Protein AF-A0A1Q7HSH1-F1 (afdb_monomer_lite)

Foldseek 3Di:
DPPVVVVVVVVVVVCVVPDDDPDDDPPPPDVVVVVVVVVVPPDPPCDPVNVVVVVVVVVVVVVVVVVVVVVVVVVCLLVVCVVVLVVLVVVLVVLVVVLVPDDPVCCPPPVVVVSVVVSVVSVVVSVVND

Structure (mmCIF, N/CA/C/O backbone):
data_AF-A0A1Q7HSH1-F1
#
_entry.id   AF-A0A1Q7HSH1-F1
#
loop_
_atom_site.group_PDB
_atom_site.id
_atom_site.type_symbol
_atom_site.label_atom_id
_atom_site.label_alt_id
_atom_site.label_comp_id
_atom_site.label_asym_id
_atom_site.label_entity_id
_atom_site.label_seq_id
_atom_site.pdbx_PDB_ins_code
_atom_site.Cartn_x
_atom_site.Cartn_y
_atom_site.Cartn_z
_atom_site.occupancy
_atom_site.B_iso_or_equiv
_atom_site.auth_seq_id
_atom_site.auth_comp_id
_atom_site.auth_asym_id
_atom_site.auth_atom_id
_atom_site.pdbx_PDB_model_num
ATOM 1 N N . MET A 1 1 ? -47.663 47.411 -13.533 1.00 56.78 1 MET A N 1
ATOM 2 C CA . MET A 1 1 ? -46.536 46.496 -13.228 1.00 56.78 1 MET A CA 1
ATOM 3 C C . MET A 1 1 ? -46.923 45.619 -12.029 1.00 56.78 1 MET A C 1
ATOM 5 O O . MET A 1 1 ? -46.088 45.333 -11.188 1.00 56.78 1 MET A O 1
ATOM 9 N N . ASP A 1 2 ? -48.180 45.154 -11.956 1.00 60.03 2 ASP A N 1
ATOM 10 C CA . ASP A 1 2 ? -48.783 44.769 -10.663 1.00 60.03 2 ASP A CA 1
ATOM 11 C C . ASP A 1 2 ? -49.291 43.315 -10.629 1.00 60.03 2 ASP A C 1
ATOM 13 O O . ASP A 1 2 ? -49.381 42.708 -9.566 1.00 60.03 2 ASP A O 1
ATOM 17 N N . ASP A 1 3 ? -49.497 42.680 -11.789 1.00 63.25 3 ASP A N 1
ATOM 18 C CA . ASP A 1 3 ? -49.988 41.293 -11.851 1.00 63.25 3 ASP A CA 1
ATOM 19 C C . ASP A 1 3 ? -48.935 40.245 -11.461 1.00 63.25 3 ASP A C 1
ATOM 21 O O . ASP A 1 3 ? -49.271 39.171 -10.957 1.00 63.25 3 ASP A O 1
ATOM 25 N N . LYS A 1 4 ? -47.644 40.541 -11.672 1.00 63.66 4 LYS A N 1
ATOM 26 C CA . LYS A 1 4 ? -46.551 39.648 -11.246 1.00 63.66 4 LYS A CA 1
ATOM 27 C C . LYS A 1 4 ? -46.354 39.662 -9.731 1.00 63.66 4 LYS A C 1
ATOM 29 O O . LYS A 1 4 ? -46.020 38.621 -9.177 1.00 63.66 4 LYS A O 1
ATOM 34 N N . ALA A 1 5 ? -46.578 40.806 -9.081 1.00 70.25 5 ALA A N 1
ATOM 35 C CA . ALA A 1 5 ? -46.478 40.932 -7.629 1.00 70.25 5 ALA A CA 1
ATOM 36 C C . ALA A 1 5 ? -47.604 40.149 -6.940 1.00 70.25 5 ALA A C 1
ATOM 38 O O . ALA A 1 5 ? -47.335 39.334 -6.063 1.00 70.25 5 ALA A O 1
ATOM 39 N N . ARG A 1 6 ? -48.838 40.272 -7.447 1.00 69.06 6 ARG A N 1
ATOM 40 C CA . ARG A 1 6 ? -49.996 39.558 -6.894 1.00 69.06 6 ARG A CA 1
ATOM 41 C C . ARG A 1 6 ? -49.894 38.035 -7.048 1.00 69.06 6 ARG A C 1
ATOM 43 O O . ARG A 1 6 ? -50.213 37.299 -6.123 1.00 69.06 6 ARG A O 1
ATOM 50 N N . ARG A 1 7 ? -49.371 37.550 -8.184 1.00 71.88 7 ARG A N 1
ATOM 51 C CA . ARG A 1 7 ? -49.086 36.112 -8.380 1.00 71.88 7 ARG A CA 1
ATOM 52 C C . ARG A 1 7 ? -47.955 35.595 -7.494 1.00 71.88 7 ARG A C 1
ATOM 54 O O . ARG A 1 7 ? -47.969 34.427 -7.121 1.00 71.88 7 ARG A O 1
ATOM 61 N N . ALA A 1 8 ? -46.964 36.430 -7.185 1.00 72.69 8 ALA A N 1
ATOM 62 C CA . ALA A 1 8 ? -45.886 36.051 -6.279 1.00 72.69 8 ALA A CA 1
ATOM 63 C C . ALA A 1 8 ? -46.392 35.919 -4.834 1.00 72.69 8 ALA A C 1
ATOM 65 O O . ALA A 1 8 ? -45.993 34.985 -4.144 1.00 72.69 8 ALA A O 1
ATOM 66 N N . GLU A 1 9 ? -47.306 36.793 -4.406 1.00 72.44 9 GLU A N 1
ATOM 67 C CA . GLU A 1 9 ? -47.964 36.700 -3.096 1.00 72.44 9 GLU A CA 1
ATOM 68 C C . GLU A 1 9 ? -48.863 35.462 -2.988 1.00 72.44 9 GLU A C 1
ATOM 70 O O . GLU A 1 9 ? -48.740 34.712 -2.020 1.00 72.44 9 GLU A O 1
ATOM 75 N N . GLU A 1 10 ? -49.670 35.163 -4.012 1.00 75.50 10 GLU A N 1
ATOM 76 C CA . GLU A 1 10 ? -50.503 33.947 -4.043 1.00 75.50 10 GLU A CA 1
ATOM 77 C C . GLU A 1 10 ? -49.670 32.662 -3.918 1.00 75.50 10 GLU A C 1
ATOM 79 O O . GLU A 1 10 ? -49.994 31.776 -3.126 1.00 75.50 10 GLU A O 1
ATOM 84 N N . LEU A 1 11 ? -48.551 32.571 -4.645 1.00 72.25 11 LEU A N 1
ATOM 85 C CA . LEU A 1 11 ? -47.664 31.403 -4.597 1.00 72.25 11 LEU A CA 1
ATOM 86 C C . LEU A 1 11 ? -46.944 31.260 -3.247 1.00 72.25 11 LEU A C 1
ATOM 88 O O . LEU A 1 11 ? -46.629 30.143 -2.823 1.00 72.25 11 LEU A O 1
ATOM 92 N N . LEU A 1 12 ? -46.670 32.373 -2.561 1.00 67.56 12 LEU A N 1
ATOM 93 C CA . LEU A 1 12 ? -46.087 32.363 -1.219 1.00 67.56 12 LEU A CA 1
ATOM 94 C C . LEU A 1 12 ? -47.106 31.918 -0.165 1.00 67.56 12 LEU A C 1
ATOM 96 O O . LEU A 1 12 ? -46.739 31.170 0.745 1.00 67.56 12 LEU A O 1
ATOM 100 N N . GLU A 1 13 ? -48.375 32.299 -0.312 1.00 71.31 13 GLU A N 1
ATOM 101 C CA . GLU A 1 13 ? -49.461 31.824 0.551 1.00 71.31 13 GLU A CA 1
ATOM 102 C C . GLU A 1 13 ? -49.789 30.341 0.348 1.00 71.31 13 GLU A C 1
ATOM 104 O O . GLU A 1 13 ? -50.060 29.621 1.311 1.00 71.31 13 GLU A O 1
ATOM 109 N N . GLU A 1 14 ? -49.738 29.844 -0.886 1.00 69.19 14 GLU A N 1
ATOM 110 C CA . GLU A 1 14 ? -49.945 28.418 -1.158 1.00 69.19 14 GLU A CA 1
ATOM 111 C C . GLU A 1 14 ? -48.812 27.568 -0.565 1.00 69.19 14 GLU A C 1
ATOM 113 O O . GLU A 1 14 ? -49.040 26.506 0.027 1.00 69.19 14 GLU A O 1
ATOM 118 N N . ARG A 1 15 ? -47.574 28.073 -0.643 1.00 60.16 15 ARG A N 1
ATOM 119 C CA . ARG A 1 15 ? -46.396 27.421 -0.060 1.00 60.16 15 ARG A CA 1
ATOM 120 C C . ARG A 1 15 ? -46.381 27.494 1.468 1.00 60.16 15 ARG A C 1
ATOM 122 O O . ARG A 1 15 ? -45.851 26.576 2.095 1.00 60.16 15 ARG A O 1
ATOM 129 N N . SER A 1 16 ? -46.957 28.539 2.069 1.00 61.91 16 SER A N 1
ATOM 130 C CA . SER A 1 16 ? -47.101 28.647 3.526 1.00 61.91 16 SER A CA 1
ATOM 131 C C . SER A 1 16 ? -48.195 27.718 4.056 1.00 61.91 16 SER A C 1
ATOM 133 O O . SER A 1 16 ? -47.962 27.039 5.056 1.00 61.91 16 SER A O 1
ATOM 135 N N . ARG A 1 17 ? -49.325 27.584 3.342 1.00 67.69 17 ARG A N 1
ATOM 136 C CA . ARG A 1 17 ? -50.396 26.627 3.678 1.00 67.69 17 ARG A CA 1
ATOM 137 C C . ARG A 1 17 ? -49.957 25.169 3.563 1.00 67.69 17 ARG A C 1
ATOM 139 O O . ARG A 1 17 ? -50.404 24.347 4.355 1.00 67.69 17 ARG A O 1
ATOM 146 N N . ASN A 1 18 ? -49.080 24.839 2.612 1.00 52.59 18 ASN A N 1
ATOM 147 C CA . ASN A 1 18 ? -48.661 23.452 2.372 1.00 52.59 18 ASN A CA 1
ATOM 148 C C . ASN A 1 18 ? -47.334 23.059 3.057 1.00 52.59 18 ASN A C 1
ATOM 150 O O . ASN A 1 18 ? -46.801 21.969 2.829 1.00 52.59 18 ASN A O 1
ATOM 154 N N . ARG A 1 19 ? -46.771 23.928 3.908 1.00 56.59 19 ARG A N 1
ATOM 155 C CA . ARG A 1 19 ? -45.561 23.620 4.678 1.00 56.59 19 ARG A CA 1
ATOM 156 C C . ARG A 1 19 ? -45.926 22.734 5.871 1.00 56.59 19 ARG A C 1
ATOM 158 O O . ARG A 1 19 ? -46.237 23.231 6.947 1.00 56.59 19 ARG A O 1
ATOM 165 N N . LYS A 1 20 ? -45.825 21.411 5.706 1.00 51.31 20 LYS A N 1
ATOM 166 C CA . LYS A 1 20 ? -45.740 20.497 6.857 1.00 51.31 20 LYS A CA 1
ATOM 167 C C . LYS A 1 20 ? -44.554 20.929 7.737 1.00 51.31 20 LYS A C 1
ATOM 169 O O . LYS A 1 20 ? -43.456 21.112 7.198 1.00 51.31 20 LYS A O 1
ATOM 174 N N . PRO A 1 21 ? -44.734 21.120 9.053 1.00 47.94 21 PRO A N 1
ATOM 175 C CA . PRO A 1 21 ? -43.633 21.483 9.928 1.00 47.94 21 PRO A CA 1
ATOM 176 C C . PRO A 1 21 ? -42.683 20.290 10.048 1.00 47.94 21 PRO A C 1
ATOM 178 O O . PRO A 1 21 ? -43.021 19.249 10.605 1.00 47.94 21 PRO A O 1
ATOM 181 N N . ASN A 1 22 ? -41.480 20.440 9.502 1.00 44.56 22 ASN A N 1
ATOM 182 C CA . ASN A 1 22 ? -40.379 19.547 9.819 1.00 44.56 22 ASN A CA 1
ATOM 183 C C . ASN A 1 22 ? -39.908 19.875 11.244 1.00 44.56 22 ASN A C 1
ATOM 185 O O . ASN A 1 22 ? -39.343 20.942 11.472 1.00 44.56 22 ASN A O 1
ATOM 189 N N . GLY A 1 23 ? -40.157 18.951 12.173 1.00 45.44 23 GLY A N 1
ATOM 190 C CA . GLY A 1 23 ? -39.293 18.667 13.322 1.00 45.44 23 GLY A CA 1
ATOM 191 C C . GLY A 1 23 ? -38.963 19.812 14.279 1.00 45.44 23 GLY A C 1
ATOM 192 O O . GLY A 1 23 ? -37.791 20.008 14.589 1.00 45.44 23 GLY A O 1
ATOM 193 N N . HIS A 1 24 ? -39.964 20.515 14.807 1.00 38.84 24 HIS A N 1
ATOM 194 C CA . HIS A 1 24 ? -39.802 21.206 16.085 1.00 38.84 24 HIS A CA 1
ATOM 195 C C . HIS A 1 24 ? -40.911 20.744 17.022 1.00 38.84 24 HIS A C 1
ATOM 197 O O . HIS A 1 24 ? -42.080 21.056 16.812 1.00 38.84 24 HIS A O 1
ATOM 203 N N . THR A 1 25 ? -40.544 19.928 18.004 1.00 35.97 25 THR A N 1
ATOM 204 C CA . THR A 1 25 ? -41.420 19.497 19.089 1.00 35.97 25 THR A CA 1
ATOM 205 C C . THR A 1 25 ? -41.694 20.712 19.970 1.00 35.97 25 THR A C 1
ATOM 207 O O . THR A 1 25 ? -40.953 20.990 20.910 1.00 35.97 25 THR A O 1
ATOM 210 N N . THR A 1 26 ? -42.733 21.479 19.650 1.00 38.41 26 THR A N 1
ATOM 211 C CA . THR A 1 26 ? -43.402 22.283 20.669 1.00 38.41 26 THR A CA 1
ATOM 212 C C . THR A 1 26 ? -44.154 21.298 21.548 1.00 38.41 26 THR A C 1
ATOM 214 O O . THR A 1 26 ? -45.015 20.555 21.079 1.00 38.41 26 THR A O 1
ATOM 217 N N . VAL A 1 27 ? -43.738 21.212 22.808 1.00 40.97 27 VAL A N 1
ATOM 218 C CA . VAL A 1 27 ? -44.464 20.476 23.840 1.00 40.97 27 VAL A CA 1
ATOM 219 C C . VAL A 1 27 ? -45.709 21.305 24.142 1.00 40.97 27 VAL A C 1
ATOM 221 O O . VAL A 1 27 ? -45.683 22.173 25.007 1.00 40.97 27 VAL A O 1
ATOM 224 N N . ASP A 1 28 ? -46.765 21.107 23.355 1.00 41.62 28 ASP A N 1
ATOM 225 C CA . ASP A 1 28 ? -48.103 21.528 23.751 1.00 41.62 28 ASP A CA 1
ATOM 226 C C . ASP A 1 28 ? -48.537 20.597 24.890 1.00 41.62 28 ASP A C 1
ATOM 228 O O . ASP A 1 28 ? -48.646 19.380 24.715 1.00 41.62 28 ASP A O 1
ATOM 232 N N . GLU A 1 29 ? -48.717 21.165 26.083 1.00 45.78 29 GLU A N 1
ATOM 233 C CA . GLU A 1 29 ? -49.259 20.474 27.252 1.00 45.78 29 GLU A CA 1
ATOM 234 C C . GLU A 1 29 ? -50.744 20.166 27.013 1.00 45.78 29 GLU A C 1
ATOM 236 O O . GLU A 1 29 ? -51.641 20.901 27.421 1.00 45.78 29 GLU A O 1
ATOM 241 N N . ASP A 1 30 ? -51.004 19.064 26.312 1.00 44.94 30 ASP A N 1
ATOM 242 C CA . ASP A 1 30 ? -52.322 18.446 26.236 1.00 44.94 30 ASP A CA 1
ATOM 243 C C . ASP A 1 30 ? -52.609 17.737 27.581 1.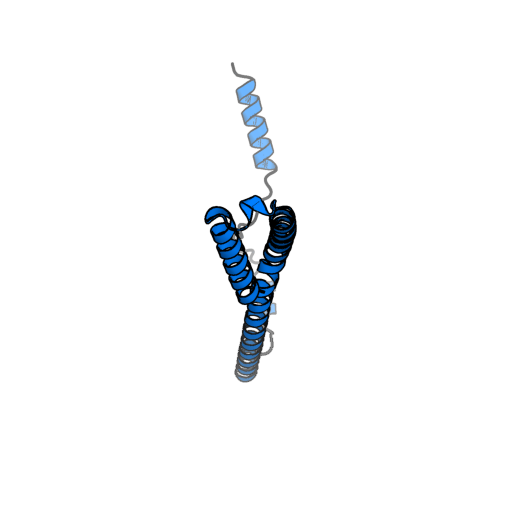00 44.94 30 ASP A C 1
ATOM 245 O O . ASP A 1 30 ? -51.901 16.783 27.933 1.00 44.94 30 ASP A O 1
ATOM 249 N N . PRO A 1 31 ? -53.626 18.146 28.366 1.00 49.41 31 PRO A N 1
ATOM 250 C CA . PRO A 1 31 ? -53.936 17.517 29.652 1.00 49.41 31 PRO A CA 1
ATOM 251 C C . PRO A 1 31 ? -54.345 16.038 29.512 1.00 49.41 31 PRO A C 1
ATOM 253 O O . PRO A 1 31 ? -54.260 15.288 30.482 1.00 49.41 31 PRO A O 1
ATOM 256 N N . ALA A 1 32 ? -54.699 15.578 28.304 1.00 45.84 32 ALA A N 1
ATOM 257 C CA . ALA A 1 32 ? -54.944 14.164 28.002 1.00 45.84 32 ALA A CA 1
ATOM 258 C C . ALA A 1 32 ? -53.658 13.347 27.724 1.00 45.84 32 ALA A C 1
ATOM 260 O O . ALA A 1 32 ? -53.706 12.116 27.607 1.00 45.84 32 ALA A O 1
ATOM 261 N N . ALA A 1 33 ? -52.497 13.994 27.578 1.00 46.44 33 ALA A N 1
ATOM 262 C CA . ALA A 1 33 ? -51.199 13.320 27.525 1.00 46.44 33 ALA A CA 1
ATOM 263 C C . ALA A 1 33 ? -50.677 13.000 28.934 1.00 46.44 33 ALA A C 1
ATOM 265 O O . ALA A 1 33 ? -50.083 11.940 29.123 1.00 46.44 33 ALA A O 1
ATOM 266 N N . ALA A 1 34 ? -50.987 13.849 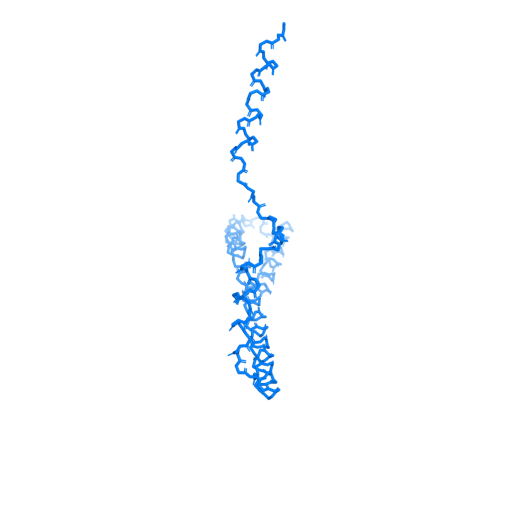29.923 1.00 45.53 34 ALA A N 1
ATOM 267 C CA . ALA A 1 34 ? -50.559 13.694 31.313 1.00 45.53 34 ALA A CA 1
ATOM 268 C C . ALA A 1 34 ? -51.055 12.380 31.955 1.00 45.53 34 ALA A C 1
ATOM 270 O O . ALA A 1 34 ? -50.287 11.700 32.639 1.00 45.53 34 ALA A O 1
ATOM 271 N N . GLU A 1 35 ? -52.294 11.966 31.666 1.00 40.44 35 GLU A N 1
ATOM 272 C CA . GLU A 1 35 ? -52.868 10.712 32.183 1.00 40.44 35 GLU A CA 1
ATOM 273 C C . GLU A 1 35 ? -52.279 9.456 31.515 1.00 40.44 35 GLU A C 1
ATOM 275 O O . GLU A 1 35 ? -52.159 8.417 32.159 1.00 40.44 35 GLU A O 1
ATOM 280 N N . ARG A 1 36 ? -51.820 9.545 30.256 1.00 43.78 36 ARG A N 1
ATOM 281 C CA . ARG A 1 36 ? -51.123 8.437 29.566 1.00 43.78 36 ARG A CA 1
ATOM 282 C C . ARG A 1 36 ? -49.655 8.300 29.963 1.00 43.78 36 ARG A C 1
ATOM 284 O O . ARG A 1 36 ? -49.094 7.216 29.843 1.00 43.78 36 ARG A O 1
ATOM 291 N N . SER A 1 37 ? -49.033 9.366 30.460 1.00 45.44 37 SER A N 1
ATOM 292 C CA . SER A 1 37 ? -47.686 9.320 31.046 1.00 45.44 37 SER A CA 1
ATOM 293 C C . SER A 1 37 ? -47.656 8.806 32.490 1.00 45.44 37 SER A C 1
ATOM 295 O O . SER A 1 37 ? -46.590 8.413 32.957 1.00 45.44 37 SER A O 1
ATOM 297 N N . ALA A 1 38 ? -48.797 8.754 33.187 1.00 43.97 38 ALA A N 1
ATOM 298 C CA . ALA A 1 38 ? -48.879 8.203 34.542 1.00 43.97 38 ALA A CA 1
ATOM 299 C C . ALA A 1 38 ? -48.794 6.662 34.576 1.00 43.97 38 ALA A C 1
ATOM 301 O O . ALA A 1 38 ? -48.354 6.097 35.575 1.00 43.97 38 ALA A O 1
ATOM 302 N N . ASP A 1 39 ? -49.145 5.984 33.478 1.00 44.44 39 ASP A N 1
ATOM 303 C CA . ASP A 1 39 ? -49.075 4.517 33.348 1.00 44.44 39 ASP A CA 1
ATOM 304 C C . ASP A 1 39 ? -47.692 4.014 32.876 1.00 44.44 39 ASP A C 1
ATOM 306 O O . ASP A 1 39 ? -47.355 2.839 32.994 1.00 44.44 39 ASP A O 1
ATOM 310 N N . ALA A 1 40 ? -46.813 4.913 32.418 1.00 44.78 40 ALA A N 1
ATOM 311 C CA . ALA A 1 40 ? -45.446 4.569 32.011 1.00 44.78 40 ALA A CA 1
ATOM 312 C C . ALA A 1 40 ? -44.474 4.366 33.199 1.00 44.78 40 ALA A C 1
ATOM 314 O O . ALA A 1 40 ? -43.298 4.064 32.995 1.00 44.78 40 ALA A O 1
ATOM 315 N N . GLY A 1 41 ? -44.945 4.527 34.442 1.00 47.88 41 GLY A N 1
ATOM 316 C CA . GLY A 1 41 ? -44.136 4.456 35.665 1.00 47.88 41 GLY A CA 1
ATOM 317 C C . GLY A 1 41 ? -43.877 3.051 36.225 1.00 47.88 41 GLY A C 1
ATOM 318 O O . GLY A 1 41 ? -43.201 2.931 37.242 1.00 47.88 41 GLY A O 1
ATOM 319 N N . SER A 1 42 ? -44.384 1.987 35.594 1.00 49.56 42 SER A N 1
ATOM 320 C CA . SER A 1 42 ? -44.247 0.603 36.080 1.00 49.56 42 SER A CA 1
ATOM 321 C C . SER A 1 42 ? -43.209 -0.218 35.295 1.00 49.56 42 SER A C 1
ATOM 323 O O . SER A 1 42 ? -43.415 -1.402 35.017 1.00 49.56 42 SER A O 1
ATOM 325 N N . ALA A 1 43 ? -42.068 0.372 34.937 1.00 59.22 43 ALA A N 1
ATOM 326 C CA . ALA A 1 43 ? -40.889 -0.454 34.689 1.00 59.22 43 ALA A CA 1
ATOM 327 C C . ALA A 1 43 ? -40.367 -0.929 36.061 1.00 59.22 43 ALA A C 1
ATOM 329 O O . ALA A 1 43 ? -40.170 -0.083 36.939 1.00 59.22 43 ALA A O 1
ATOM 330 N N . PRO A 1 44 ? -40.178 -2.243 36.297 1.00 63.62 44 PRO A N 1
ATOM 331 C CA . PRO A 1 44 ? -39.601 -2.721 37.552 1.00 63.62 44 PRO A CA 1
ATOM 332 C C . PRO A 1 44 ? -38.267 -1.999 37.798 1.00 63.62 44 PRO A C 1
ATOM 334 O O . PRO A 1 44 ? -37.565 -1.702 36.827 1.00 63.62 44 PRO A O 1
ATOM 337 N N . PRO A 1 45 ? -37.913 -1.677 39.056 1.00 64.00 45 PRO A N 1
ATOM 338 C CA . PRO A 1 45 ? -36.674 -0.975 39.343 1.00 64.00 45 PRO A CA 1
ATOM 339 C C . PRO A 1 45 ? -35.513 -1.852 38.880 1.00 64.00 45 PRO A C 1
ATOM 341 O O . PRO A 1 45 ? -35.187 -2.840 39.534 1.00 64.00 45 PRO A O 1
ATOM 344 N N . VAL A 1 46 ? -34.920 -1.501 37.736 1.00 64.81 46 VAL A N 1
ATOM 345 C CA . VAL A 1 46 ? -33.668 -2.099 37.278 1.00 64.81 46 VAL A CA 1
ATOM 346 C C . VAL A 1 46 ? -32.674 -1.868 38.402 1.00 64.81 46 VAL A C 1
ATOM 348 O O . VAL A 1 46 ? -32.392 -0.725 38.782 1.00 64.81 46 VAL A O 1
ATOM 351 N N . THR A 1 47 ? -32.230 -2.957 39.009 1.00 80.94 47 THR A N 1
ATOM 352 C CA . THR A 1 47 ? -31.424 -2.896 40.223 1.00 80.94 47 THR A CA 1
ATOM 353 C C . THR A 1 47 ? -30.080 -2.240 39.911 1.00 80.94 47 THR A C 1
ATOM 355 O O . THR A 1 47 ? -29.597 -2.249 38.775 1.00 80.94 47 THR A O 1
ATOM 358 N N . ALA A 1 48 ? -29.450 -1.626 40.915 1.00 80.75 48 ALA A N 1
ATOM 359 C CA . ALA A 1 48 ? -28.124 -1.031 40.742 1.00 80.75 48 ALA A CA 1
ATOM 360 C C . ALA A 1 48 ? -27.111 -2.049 40.173 1.00 80.75 48 ALA A C 1
ATOM 362 O O . ALA A 1 48 ? -26.265 -1.685 39.356 1.00 80.75 48 ALA A O 1
ATOM 363 N N . ASP A 1 49 ? -27.267 -3.325 40.534 1.00 82.88 49 ASP A N 1
ATOM 364 C CA . ASP A 1 49 ? -26.442 -4.436 40.062 1.00 82.88 49 ASP A CA 1
ATOM 365 C C . ASP A 1 49 ? -26.655 -4.745 38.571 1.00 82.88 49 ASP A C 1
ATOM 367 O O . ASP A 1 49 ? -25.686 -4.967 37.844 1.00 82.88 49 ASP A O 1
ATOM 371 N N . GLU A 1 50 ? -27.894 -4.693 38.072 1.00 86.06 50 GLU A N 1
ATOM 372 C CA . GLU A 1 50 ? -28.198 -4.860 36.641 1.00 86.06 50 GLU A CA 1
ATOM 373 C C . GLU A 1 50 ? -27.620 -3.716 35.799 1.00 86.06 50 GLU A C 1
ATOM 375 O O . GLU A 1 50 ? -27.055 -3.956 34.729 1.00 86.06 50 GLU A O 1
ATOM 380 N N . ASN A 1 51 ? -27.689 -2.480 36.301 1.00 87.00 51 ASN A N 1
ATOM 381 C CA . ASN A 1 51 ? -27.059 -1.329 35.651 1.00 87.00 51 ASN A CA 1
ATOM 382 C C . ASN A 1 51 ? -25.530 -1.463 35.623 1.00 87.00 51 ASN A C 1
ATOM 384 O O . ASN A 1 51 ? -24.901 -1.205 34.596 1.00 87.00 51 ASN A O 1
ATOM 388 N N . LEU A 1 52 ? -24.921 -1.909 36.724 1.00 90.25 52 LEU A N 1
ATOM 389 C CA . LEU A 1 52 ? -23.480 -2.147 36.797 1.00 90.25 52 LEU A CA 1
ATOM 390 C C . LEU A 1 52 ? -23.042 -3.256 35.827 1.00 90.25 52 LEU A C 1
ATOM 392 O O . LEU A 1 52 ? -22.061 -3.085 35.101 1.00 90.25 52 LEU A O 1
ATOM 396 N N . ALA A 1 53 ? -23.794 -4.356 35.756 1.00 92.12 53 ALA A N 1
ATOM 397 C CA . ALA A 1 53 ? -23.546 -5.442 34.811 1.00 92.12 53 ALA A CA 1
ATOM 398 C C . ALA A 1 53 ? -23.684 -4.978 33.349 1.00 92.12 53 ALA A C 1
ATOM 400 O O . ALA A 1 53 ? -22.853 -5.328 32.504 1.00 92.12 53 ALA A O 1
ATOM 401 N N . ALA A 1 54 ? -24.685 -4.147 33.045 1.00 91.88 54 ALA A N 1
ATOM 402 C CA . ALA A 1 54 ? -24.860 -3.558 31.720 1.00 91.88 54 ALA A CA 1
ATOM 403 C C . ALA A 1 54 ? -23.679 -2.651 31.337 1.00 91.88 54 ALA A C 1
ATOM 405 O O . ALA A 1 54 ? -23.144 -2.778 30.235 1.00 91.88 54 ALA A O 1
ATOM 406 N N . LEU A 1 55 ? -23.213 -1.799 32.257 1.00 93.38 55 LEU A N 1
ATOM 407 C CA . LEU A 1 55 ? -22.046 -0.938 32.041 1.00 93.38 55 LEU A CA 1
ATOM 408 C C . LEU A 1 55 ? -20.762 -1.746 31.821 1.00 93.38 55 LEU A C 1
ATOM 410 O O . LEU A 1 55 ? -19.977 -1.423 30.930 1.00 93.38 55 LEU A O 1
ATOM 414 N N . GLN A 1 56 ? -20.556 -2.818 32.589 1.00 93.88 56 GLN A N 1
ATOM 415 C CA . GLN A 1 56 ? -19.412 -3.715 32.406 1.00 93.88 56 GLN A CA 1
ATOM 416 C C . GLN A 1 56 ? -19.446 -4.408 31.042 1.00 93.88 56 GLN A C 1
ATOM 418 O O . GLN A 1 56 ? -18.419 -4.475 30.361 1.00 93.88 56 GLN A O 1
ATOM 423 N N . ARG A 1 57 ? -20.623 -4.875 30.608 1.00 95.25 57 ARG A N 1
ATOM 424 C CA . ARG A 1 57 ? -20.798 -5.467 29.278 1.00 95.25 57 ARG A CA 1
ATOM 425 C C . ARG A 1 57 ? -20.524 -4.447 28.174 1.00 95.25 57 ARG A C 1
ATOM 427 O O . ARG A 1 57 ? -19.730 -4.735 27.288 1.00 95.25 57 ARG A O 1
ATOM 434 N N . MET A 1 58 ? -21.087 -3.242 28.270 1.00 95.12 58 MET A N 1
ATOM 435 C CA . MET A 1 58 ? -20.827 -2.160 27.313 1.00 95.12 58 MET A CA 1
ATOM 436 C C . MET A 1 58 ? -19.341 -1.792 27.247 1.00 95.12 58 MET A C 1
ATOM 438 O O . MET A 1 58 ? -18.807 -1.584 26.158 1.00 95.12 58 MET A O 1
ATOM 442 N N . ALA A 1 59 ? -18.653 -1.743 28.391 1.00 94.81 59 ALA A N 1
ATOM 443 C CA . ALA A 1 59 ? -17.216 -1.488 28.435 1.00 94.81 59 ALA A CA 1
ATOM 444 C C . ALA A 1 59 ? -16.418 -2.598 27.728 1.00 94.81 59 ALA A C 1
ATOM 446 O O . ALA A 1 59 ? -15.490 -2.305 26.969 1.00 94.81 59 ALA A O 1
ATOM 447 N N . ALA A 1 60 ? -16.798 -3.863 27.932 1.00 95.75 60 ALA A N 1
ATOM 448 C CA . ALA A 1 60 ? -16.180 -5.001 27.257 1.00 95.75 60 ALA A CA 1
ATOM 449 C C . ALA A 1 60 ? -16.442 -4.984 25.740 1.00 95.75 60 ALA A C 1
ATOM 451 O O . ALA A 1 60 ? -15.512 -5.153 24.948 1.00 95.75 60 ALA A O 1
ATOM 452 N N . ASP A 1 61 ? -17.679 -4.710 25.324 1.00 96.12 61 ASP A N 1
ATOM 453 C CA . ASP A 1 61 ? -18.066 -4.599 23.916 1.00 96.12 61 ASP A CA 1
ATOM 454 C C . ASP A 1 61 ? -17.320 -3.453 23.223 1.00 96.12 61 ASP A C 1
ATOM 456 O O . ASP A 1 61 ? -16.813 -3.620 22.112 1.00 96.12 61 ASP A O 1
ATOM 460 N N . PHE A 1 62 ? -17.158 -2.315 23.902 1.00 96.12 62 PHE A N 1
ATOM 461 C CA . PHE A 1 62 ? -16.376 -1.191 23.395 1.00 96.12 62 PHE A CA 1
ATOM 462 C C . PHE A 1 62 ? -14.888 -1.536 23.246 1.00 96.12 62 PHE A C 1
ATOM 464 O O . PHE A 1 62 ? -14.272 -1.204 22.230 1.00 96.12 62 PHE A O 1
ATOM 471 N N . ALA A 1 63 ? -14.304 -2.242 24.218 1.00 95.88 63 ALA A N 1
ATOM 472 C CA . ALA A 1 63 ? -12.919 -2.702 24.129 1.00 95.88 63 ALA A CA 1
ATOM 473 C C . ALA A 1 63 ? -12.711 -3.660 22.941 1.00 95.88 63 ALA A C 1
ATOM 475 O O . ALA A 1 63 ? -11.732 -3.517 22.200 1.00 95.88 63 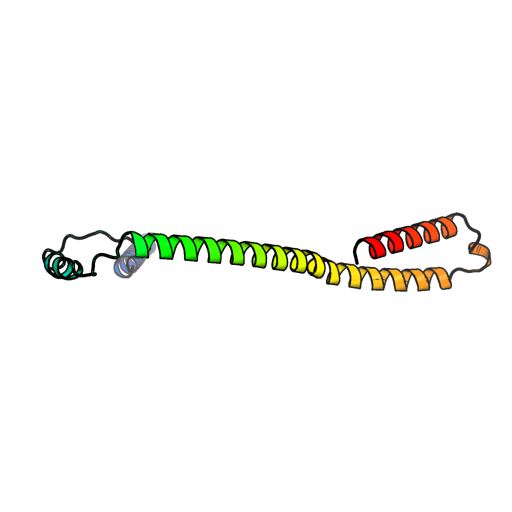ALA A O 1
ATOM 476 N N . ASN A 1 64 ? -13.653 -4.584 22.722 1.00 96.62 64 ASN A N 1
ATOM 477 C CA . ASN A 1 64 ? -13.652 -5.497 21.578 1.00 96.62 64 ASN A CA 1
ATOM 478 C C . ASN A 1 64 ? -13.808 -4.749 20.249 1.00 96.62 64 ASN A C 1
ATOM 480 O O . ASN A 1 64 ? -13.050 -5.003 19.311 1.00 96.62 64 ASN A O 1
ATOM 484 N N . TYR A 1 65 ? -14.740 -3.797 20.176 1.00 96.06 65 TYR A N 1
ATOM 485 C CA . TYR A 1 65 ? -14.935 -2.950 19.002 1.00 96.06 65 TYR A CA 1
ATOM 486 C C . TYR A 1 65 ? -13.669 -2.171 18.655 1.00 96.06 65 TYR A C 1
ATOM 488 O O . TYR A 1 65 ? -13.243 -2.201 17.505 1.00 96.06 65 TYR A O 1
ATOM 496 N N . ARG A 1 66 ? -13.025 -1.530 19.639 1.00 96.94 66 ARG A N 1
ATOM 497 C CA . ARG A 1 66 ? -11.771 -0.796 19.423 1.00 96.94 66 ARG A CA 1
ATOM 498 C C . ARG A 1 66 ? -10.689 -1.709 18.854 1.00 96.94 66 ARG A C 1
ATOM 500 O O . ARG A 1 66 ? -10.100 -1.376 17.836 1.00 96.94 66 ARG A O 1
ATOM 507 N N . LYS A 1 67 ? -10.491 -2.889 19.454 1.00 96.00 67 LYS A N 1
ATOM 508 C CA . LYS A 1 67 ? -9.519 -3.876 18.961 1.00 96.00 67 LYS A CA 1
ATOM 509 C C . LYS A 1 67 ? -9.815 -4.299 17.519 1.00 96.00 67 LYS A C 1
ATOM 511 O O . LYS A 1 67 ? -8.890 -4.421 16.721 1.00 96.00 67 LYS A O 1
ATOM 516 N N . ARG A 1 68 ? -11.091 -4.519 17.183 1.00 95.56 68 ARG A N 1
ATOM 517 C CA . ARG A 1 68 ? -11.503 -4.868 15.818 1.00 95.56 68 ARG A CA 1
ATOM 518 C C . ARG A 1 68 ? -11.249 -3.718 14.843 1.00 95.56 68 ARG A C 1
ATOM 520 O O . ARG A 1 68 ? -10.700 -3.944 13.777 1.00 95.56 68 ARG A O 1
ATOM 527 N N . ASN A 1 69 ? -11.585 -2.495 15.235 1.00 95.69 69 ASN A N 1
ATOM 528 C CA . ASN A 1 69 ? -11.408 -1.305 14.409 1.00 95.69 69 ASN A CA 1
ATOM 529 C C . ASN A 1 69 ? -9.922 -0.998 14.155 1.00 95.69 69 ASN A C 1
ATOM 531 O O . ASN A 1 69 ? -9.542 -0.643 13.045 1.00 95.69 69 ASN A O 1
ATOM 535 N N . ASP A 1 70 ? -9.061 -1.199 15.154 1.00 94.88 70 ASP A N 1
ATOM 536 C CA . ASP A 1 70 ? -7.613 -1.049 14.988 1.00 94.88 70 ASP A CA 1
ATOM 537 C C . ASP A 1 70 ? -7.044 -2.091 14.006 1.00 94.88 70 ASP A C 1
ATOM 539 O O . ASP A 1 70 ? -6.201 -1.751 13.175 1.00 94.88 70 ASP A O 1
ATOM 543 N N . ALA A 1 71 ? -7.547 -3.331 14.041 1.00 93.56 71 ALA A N 1
ATOM 544 C CA . ALA A 1 71 ? -7.190 -4.360 13.062 1.00 93.56 71 ALA A CA 1
ATOM 545 C C . ALA A 1 71 ? -7.686 -4.006 11.647 1.00 93.56 71 ALA A C 1
ATOM 547 O O . ALA A 1 71 ? -6.900 -4.014 10.704 1.00 93.56 71 ALA A O 1
ATOM 548 N N . GLU A 1 72 ? -8.953 -3.602 11.506 1.00 93.25 72 GLU A N 1
ATOM 549 C CA . GLU A 1 72 ? -9.534 -3.164 10.226 1.00 93.25 72 GLU A CA 1
ATOM 550 C C . GLU A 1 72 ? -8.773 -1.965 9.634 1.00 93.25 72 GLU A C 1
ATOM 552 O O . GLU A 1 72 ? -8.549 -1.900 8.426 1.00 93.25 72 GLU A O 1
ATOM 557 N N . ARG A 1 73 ? -8.322 -1.024 10.472 1.00 90.69 73 ARG A N 1
ATOM 558 C CA . ARG A 1 73 ? -7.490 0.113 10.050 1.00 90.69 73 ARG A CA 1
ATOM 559 C C . ARG A 1 73 ? -6.114 -0.317 9.555 1.00 90.69 73 ARG A C 1
ATOM 561 O O . ARG A 1 73 ? -5.635 0.247 8.571 1.00 90.69 73 ARG A O 1
ATOM 568 N N . ALA A 1 74 ? -5.481 -1.279 10.223 1.00 87.81 74 ALA A N 1
ATOM 569 C CA . ALA A 1 74 ? -4.196 -1.821 9.790 1.00 87.81 74 ALA A CA 1
ATOM 570 C C . ALA A 1 74 ? -4.326 -2.526 8.430 1.00 87.81 74 ALA A C 1
ATOM 572 O O . ALA A 1 74 ? -3.525 -2.277 7.525 1.00 87.81 74 ALA A O 1
ATOM 573 N N . ASP A 1 75 ? -5.381 -3.320 8.255 1.00 88.69 75 ASP A N 1
ATOM 574 C CA . ASP A 1 75 ? -5.681 -3.987 6.989 1.00 88.69 75 ASP A CA 1
ATOM 575 C C . ASP A 1 75 ? -6.002 -2.972 5.888 1.00 88.69 75 ASP A C 1
ATOM 577 O O . ASP A 1 75 ? -5.449 -3.050 4.791 1.00 88.69 75 ASP A O 1
ATOM 581 N N . PHE A 1 76 ? -6.820 -1.958 6.182 1.00 90.00 76 PHE A N 1
ATOM 582 C CA . PHE A 1 76 ? -7.115 -0.883 5.237 1.00 90.00 76 PHE A CA 1
ATOM 583 C C . PHE A 1 76 ? -5.842 -0.164 4.786 1.00 90.00 76 PHE A C 1
ATOM 585 O O . PHE A 1 76 ? -5.662 0.057 3.592 1.00 90.00 76 PHE A O 1
ATO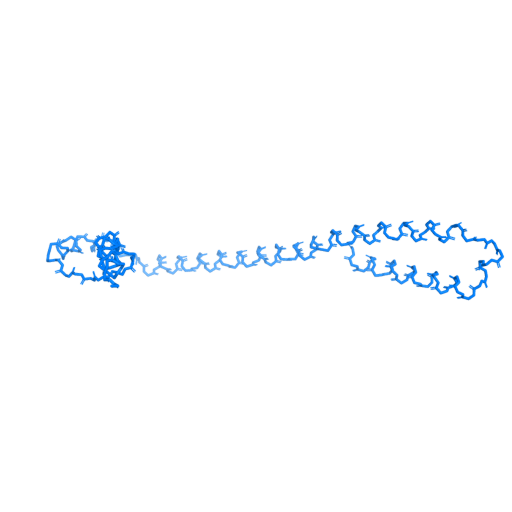M 592 N N . ALA A 1 77 ? -4.929 0.158 5.706 1.00 84.94 77 ALA A N 1
ATOM 593 C CA . ALA A 1 77 ? -3.660 0.793 5.361 1.00 84.94 77 ALA A CA 1
ATOM 594 C C . ALA A 1 77 ? -2.786 -0.093 4.456 1.00 84.94 77 ALA A C 1
ATOM 596 O O . ALA A 1 77 ? -2.120 0.425 3.557 1.00 84.94 77 ALA A O 1
ATOM 597 N N . ARG A 1 78 ? -2.813 -1.417 4.658 1.00 81.81 78 ARG A N 1
ATOM 598 C CA . ARG A 1 78 ? -2.103 -2.385 3.813 1.00 81.81 78 ARG A CA 1
ATOM 599 C C . ARG A 1 78 ? -2.707 -2.459 2.410 1.00 81.81 78 ARG A C 1
ATOM 601 O O . ARG A 1 78 ? -1.982 -2.362 1.424 1.00 81.81 78 ARG A O 1
ATOM 608 N N . PHE A 1 79 ? -4.028 -2.589 2.304 1.00 86.12 79 PHE A N 1
ATOM 609 C CA . PHE A 1 79 ? -4.702 -2.723 1.009 1.00 86.12 79 PHE A CA 1
ATOM 610 C C . PHE A 1 79 ? -4.810 -1.401 0.242 1.00 86.12 79 PHE A C 1
ATOM 612 O O . PHE A 1 79 ? -4.798 -1.416 -0.986 1.00 86.12 79 PHE A O 1
ATOM 619 N N . ALA A 1 80 ? -4.829 -0.252 0.925 1.00 89.00 80 ALA A N 1
ATOM 620 C CA . ALA A 1 80 ? -4.892 1.063 0.284 1.00 89.00 80 ALA A CA 1
ATOM 621 C C . ALA A 1 80 ? -3.695 1.345 -0.641 1.00 89.00 80 ALA A C 1
ATOM 623 O O . ALA A 1 80 ? -3.814 2.135 -1.577 1.00 89.00 80 ALA A O 1
ATOM 624 N N . LYS A 1 81 ? -2.546 0.698 -0.402 1.00 88.25 81 LYS A N 1
ATOM 625 C CA . LYS A 1 81 ? -1.347 0.831 -1.242 1.00 88.25 81 LYS A CA 1
ATOM 626 C C . LYS A 1 81 ? -1.303 -0.166 -2.403 1.00 88.25 81 LYS A C 1
ATOM 628 O O . LYS A 1 81 ? -0.541 0.054 -3.340 1.00 88.25 81 LYS A O 1
ATOM 633 N N . ALA A 1 82 ? -2.113 -1.227 -2.380 1.00 88.94 82 ALA A N 1
ATOM 634 C CA . ALA A 1 82 ? -2.023 -2.331 -3.339 1.00 88.94 82 ALA A CA 1
ATOM 635 C C . ALA A 1 82 ? -2.241 -1.873 -4.792 1.00 88.94 82 ALA A C 1
ATOM 637 O O . ALA A 1 82 ? -1.431 -2.185 -5.663 1.00 88.94 82 ALA A O 1
ATOM 638 N N . ASP A 1 83 ? -3.270 -1.058 -5.040 1.00 90.38 83 ASP A N 1
ATOM 639 C CA . ASP A 1 83 ? -3.564 -0.524 -6.379 1.00 90.38 83 ASP A CA 1
ATOM 640 C C . ASP A 1 83 ? -2.451 0.393 -6.907 1.00 90.38 83 ASP A C 1
ATOM 642 O O . ASP A 1 83 ? -2.202 0.457 -8.113 1.00 90.38 83 ASP A O 1
ATOM 646 N N . LEU A 1 84 ? -1.784 1.127 -6.012 1.00 90.31 84 LEU A N 1
ATOM 647 C CA . LEU A 1 84 ? -0.654 1.981 -6.371 1.00 90.31 84 LEU A CA 1
ATOM 648 C C . LEU A 1 84 ? 0.576 1.135 -6.715 1.00 90.31 84 LEU A C 1
ATOM 650 O O . LEU A 1 84 ? 1.203 1.376 -7.745 1.00 90.31 84 LEU A O 1
ATOM 654 N N . ILE A 1 85 ? 0.892 0.135 -5.889 1.00 91.81 85 ILE A N 1
ATOM 655 C CA . ILE A 1 85 ? 2.006 -0.795 -6.113 1.00 91.81 85 ILE A CA 1
ATOM 656 C C . ILE A 1 85 ? 1.823 -1.534 -7.442 1.00 91.81 85 ILE A C 1
ATOM 658 O O . ILE A 1 85 ? 2.763 -1.587 -8.229 1.00 91.81 85 ILE A O 1
ATOM 662 N N . ALA A 1 86 ? 0.614 -2.015 -7.748 1.00 91.75 86 ALA A N 1
ATOM 663 C CA . ALA A 1 86 ? 0.323 -2.682 -9.018 1.00 91.75 86 ALA A CA 1
ATOM 664 C C . ALA A 1 86 ? 0.651 -1.798 -10.237 1.00 91.75 86 ALA A C 1
ATOM 666 O O . ALA A 1 86 ? 1.340 -2.235 -11.153 1.00 91.75 86 ALA A O 1
ATOM 667 N N . LYS A 1 87 ? 0.249 -0.521 -10.216 1.00 92.88 87 LYS A N 1
ATOM 668 C CA . LYS A 1 87 ? 0.566 0.434 -11.297 1.00 92.88 87 LYS A CA 1
ATOM 669 C C . LYS A 1 87 ? 2.060 0.755 -11.391 1.00 92.88 87 LYS A C 1
ATOM 671 O O . LYS A 1 87 ? 2.564 1.014 -12.480 1.00 92.88 87 LYS A O 1
ATOM 676 N N . LEU A 1 88 ? 2.769 0.774 -10.261 1.00 92.88 88 LEU A N 1
ATOM 677 C CA . LEU A 1 88 ? 4.220 0.972 -10.245 1.00 92.88 88 LEU A CA 1
ATOM 678 C C . LEU A 1 88 ? 4.971 -0.245 -10.802 1.00 92.88 88 LEU A C 1
ATOM 680 O O . LEU A 1 88 ? 5.996 -0.059 -11.454 1.00 92.88 88 LEU A O 1
ATOM 684 N N . LEU A 1 89 ? 4.457 -1.462 -10.598 1.00 92.69 89 LEU A N 1
ATOM 685 C CA . LEU A 1 89 ? 5.022 -2.678 -11.190 1.00 92.69 89 LEU A CA 1
ATOM 686 C C . LEU A 1 89 ? 4.933 -2.664 -12.722 1.00 92.69 89 LEU A C 1
ATOM 688 O O . LEU A 1 89 ? 5.915 -3.011 -13.372 1.00 92.69 89 LEU A O 1
ATOM 692 N N . ASP A 1 90 ? 3.828 -2.187 -13.303 1.00 94.44 90 ASP A N 1
ATOM 693 C CA . ASP A 1 90 ? 3.714 -2.024 -14.764 1.00 94.44 90 ASP A CA 1
ATOM 694 C C . ASP A 1 90 ? 4.790 -1.073 -15.320 1.00 94.44 90 ASP A C 1
ATOM 696 O O . ASP A 1 90 ? 5.379 -1.318 -16.376 1.00 94.44 90 ASP A O 1
ATOM 700 N N . ILE A 1 91 ? 5.079 0.015 -14.595 1.00 92.69 91 ILE A N 1
ATOM 701 C CA . ILE A 1 91 ? 6.141 0.962 -14.961 1.00 92.69 91 ILE A CA 1
ATOM 702 C C . ILE A 1 91 ? 7.518 0.306 -14.836 1.00 92.69 91 ILE A C 1
ATOM 704 O O . ILE A 1 91 ? 8.357 0.510 -15.711 1.00 92.69 91 ILE A O 1
ATOM 708 N N . LEU A 1 92 ? 7.753 -0.476 -13.779 1.00 93.12 92 LEU A N 1
ATOM 709 C CA . LEU A 1 92 ? 9.011 -1.199 -13.585 1.00 93.12 92 LEU A CA 1
ATOM 710 C C . LEU A 1 92 ? 9.256 -2.200 -14.724 1.00 93.12 92 LEU A C 1
ATOM 712 O O . LEU A 1 92 ? 10.352 -2.242 -15.269 1.00 93.12 92 LEU A O 1
ATOM 716 N N . ASP A 1 93 ? 8.231 -2.930 -15.156 1.00 92.81 93 ASP A N 1
ATOM 717 C CA . ASP A 1 93 ? 8.337 -3.869 -16.278 1.00 92.81 93 ASP A CA 1
ATOM 718 C C . ASP A 1 93 ? 8.574 -3.154 -17.626 1.00 92.81 93 ASP A C 1
ATOM 720 O O . ASP A 1 93 ? 9.344 -3.608 -18.477 1.00 92.81 93 ASP A O 1
ATOM 724 N N . ALA A 1 94 ? 7.967 -1.981 -17.832 1.00 92.00 94 ALA A N 1
ATOM 725 C CA . ALA A 1 94 ? 8.304 -1.127 -18.972 1.00 92.00 94 ALA A CA 1
ATOM 726 C C . ALA A 1 94 ? 9.755 -0.611 -18.899 1.00 92.00 94 ALA A C 1
ATOM 728 O O . ALA A 1 94 ? 10.423 -0.504 -19.931 1.00 92.00 94 ALA A O 1
ATOM 729 N N . TYR A 1 95 ? 10.252 -0.322 -17.694 1.00 92.50 95 TYR A N 1
ATOM 730 C CA . TYR A 1 95 ? 11.627 0.111 -17.453 1.00 92.50 95 TYR A CA 1
ATOM 731 C C . TYR A 1 95 ? 12.636 -0.991 -17.783 1.00 92.50 95 TYR A C 1
ATOM 733 O O . TYR A 1 95 ? 13.576 -0.751 -18.540 1.00 92.50 95 TYR A O 1
ATOM 741 N N . ASP A 1 96 ? 12.395 -2.208 -17.294 1.00 90.75 96 ASP A N 1
ATOM 742 C CA . ASP A 1 96 ? 13.214 -3.391 -17.576 1.00 90.75 96 ASP A CA 1
ATOM 743 C C . ASP A 1 96 ? 13.294 -3.646 -19.090 1.00 90.75 96 ASP A C 1
ATOM 745 O O . ASP A 1 96 ? 14.377 -3.864 -19.643 1.00 90.75 96 ASP A O 1
ATOM 749 N N . ARG A 1 97 ? 12.162 -3.518 -19.799 1.00 92.12 97 ARG A N 1
ATOM 750 C CA . ARG A 1 97 ? 12.125 -3.596 -21.267 1.00 92.12 97 ARG A CA 1
ATOM 751 C C . ARG A 1 97 ? 12.942 -2.497 -21.939 1.00 92.12 97 ARG A C 1
ATOM 753 O O . ARG A 1 97 ? 13.685 -2.793 -22.873 1.00 92.12 97 ARG A O 1
ATOM 760 N N . ALA A 1 98 ? 12.836 -1.253 -21.478 1.00 90.12 98 ALA A N 1
ATOM 761 C CA . ALA A 1 98 ? 13.611 -0.146 -22.032 1.00 90.12 98 ALA A CA 1
ATOM 762 C C . ALA A 1 98 ? 15.122 -0.375 -21.854 1.00 90.12 98 ALA A C 1
ATOM 764 O O . ALA A 1 98 ? 15.876 -0.261 -22.824 1.00 90.12 98 ALA A O 1
ATOM 765 N N . LEU A 1 99 ? 15.556 -0.784 -20.658 1.00 88.38 99 LEU A N 1
ATOM 766 C CA . LEU A 1 99 ? 16.958 -1.096 -20.374 1.00 88.38 99 LEU A CA 1
ATOM 767 C C . LEU A 1 99 ? 17.488 -2.265 -21.216 1.00 88.38 99 LEU A C 1
ATOM 769 O O . LEU A 1 99 ? 18.621 -2.217 -21.697 1.00 88.38 99 LEU A O 1
ATOM 773 N N . ALA A 1 100 ? 16.666 -3.291 -21.447 1.00 89.00 100 ALA A N 1
ATOM 774 C CA . ALA A 1 100 ? 17.037 -4.442 -22.269 1.00 89.00 100 ALA A CA 1
ATOM 775 C C . ALA A 1 100 ? 17.267 -4.084 -23.751 1.00 89.00 100 ALA A C 1
ATOM 777 O O . ALA A 1 100 ? 17.988 -4.797 -24.448 1.00 89.00 100 ALA A O 1
ATOM 778 N N . THR A 1 101 ? 16.682 -2.982 -24.233 1.00 91.56 101 THR A N 1
ATOM 779 C CA . THR A 1 101 ? 16.823 -2.514 -25.625 1.00 91.56 101 THR A CA 1
ATOM 780 C C . THR A 1 101 ? 17.994 -1.557 -25.856 1.00 91.56 101 THR A C 1
ATOM 782 O O . THR A 1 101 ? 18.190 -1.102 -26.984 1.00 91.56 101 THR A O 1
ATOM 785 N N . ILE A 1 102 ? 18.781 -1.245 -24.821 1.00 89.31 102 ILE A N 1
ATOM 786 C CA . ILE A 1 102 ? 19.911 -0.317 -24.937 1.00 89.31 102 ILE A CA 1
ATOM 787 C C . ILE A 1 102 ? 20.994 -0.910 -25.860 1.00 89.31 102 ILE A C 1
ATOM 789 O O . ILE A 1 102 ? 21.481 -2.014 -25.588 1.00 89.31 102 ILE A O 1
ATOM 793 N N . PRO A 1 103 ? 21.411 -0.181 -26.916 1.00 89.31 103 PRO A N 1
ATOM 794 C CA . PRO A 1 103 ? 22.523 -0.573 -27.782 1.00 89.31 103 PRO A CA 1
ATOM 795 C C . PRO A 1 103 ? 23.828 -0.800 -27.002 1.00 89.31 103 PRO A C 1
ATOM 797 O O . PRO A 1 103 ? 24.136 -0.053 -26.074 1.00 89.31 103 PRO A O 1
ATOM 800 N N . GLU A 1 104 ? 24.610 -1.821 -27.374 1.00 85.00 104 GLU A N 1
ATOM 801 C CA . GLU A 1 104 ? 25.855 -2.204 -26.673 1.00 85.00 104 GLU A CA 1
ATOM 802 C C . GLU A 1 104 ? 26.870 -1.057 -26.559 1.00 85.00 104 GLU A C 1
ATOM 804 O O . GLU A 1 104 ? 27.541 -0.917 -25.540 1.00 85.00 104 GLU A O 1
ATOM 809 N N . ASP A 1 105 ? 26.940 -0.192 -27.569 1.00 88.12 105 ASP A N 1
ATOM 810 C CA . ASP A 1 105 ? 27.806 0.989 -27.614 1.00 88.12 105 ASP A CA 1
ATOM 811 C C . ASP A 1 105 ? 27.430 2.068 -26.585 1.00 88.12 105 ASP A C 1
ATOM 813 O O . ASP A 1 105 ? 28.271 2.885 -26.208 1.00 88.12 105 ASP A O 1
ATOM 817 N N . LEU A 1 106 ? 26.190 2.051 -26.089 1.00 84.12 106 LEU A N 1
ATOM 818 C CA . LEU A 1 106 ? 25.685 2.996 -25.094 1.00 84.12 106 LEU A CA 1
ATOM 819 C C . LEU A 1 106 ? 25.600 2.407 -23.683 1.00 84.12 106 LEU A C 1
ATOM 821 O O . LEU A 1 106 ? 25.441 3.173 -22.731 1.00 84.12 106 LEU A O 1
ATOM 825 N N . LYS A 1 107 ? 25.738 1.085 -23.508 1.00 80.94 107 LYS A N 1
ATOM 826 C CA . LYS A 1 107 ? 25.577 0.426 -22.197 1.00 80.94 107 LYS A CA 1
ATOM 827 C C . LYS A 1 107 ? 26.557 0.909 -21.132 1.00 80.94 107 LYS A C 1
ATOM 829 O O . LYS A 1 107 ? 26.189 0.960 -19.968 1.00 80.94 107 LYS A O 1
ATOM 834 N N . SER A 1 108 ? 27.772 1.286 -21.523 1.00 83.31 108 SER A N 1
ATOM 835 C CA . SER A 1 108 ? 28.807 1.821 -20.625 1.00 83.31 108 SER A CA 1
ATOM 836 C C . SER A 1 108 ? 28.755 3.346 -20.459 1.00 83.31 108 SER A C 1
ATOM 838 O O . SER A 1 108 ? 29.708 3.954 -19.972 1.00 83.31 108 SER A O 1
ATOM 840 N N . SER A 1 109 ? 27.681 3.993 -20.915 1.00 91.19 109 SER A N 1
ATOM 841 C CA . SER A 1 109 ? 27.478 5.425 -20.706 1.00 91.19 109 SER A CA 1
ATOM 842 C C . SER A 1 109 ? 27.069 5.702 -19.261 1.00 91.19 109 SER A C 1
ATOM 844 O O . SER A 1 109 ? 26.170 5.054 -18.727 1.00 91.19 109 SER A O 1
ATOM 846 N N . SER A 1 110 ? 27.635 6.751 -18.661 1.00 89.81 110 SER A N 1
ATOM 847 C CA . SER A 1 110 ? 27.262 7.217 -17.316 1.00 89.81 110 SER A CA 1
ATOM 848 C C . SER A 1 110 ? 25.774 7.564 -17.188 1.00 89.81 110 SER A C 1
ATOM 850 O O . SER A 1 110 ? 25.204 7.512 -16.098 1.00 89.81 110 SER A O 1
ATOM 852 N N . TRP A 1 111 ? 25.120 7.897 -18.304 1.00 88.38 111 TRP A N 1
ATOM 853 C CA . TRP A 1 111 ? 23.677 8.099 -18.351 1.00 88.38 111 TRP A CA 1
ATOM 854 C C . TRP A 1 111 ? 22.898 6.790 -18.130 1.00 88.38 111 TRP A C 1
ATOM 856 O O . TRP A 1 111 ? 21.926 6.783 -17.374 1.00 88.38 111 TRP A O 1
ATOM 866 N N . VAL A 1 112 ? 23.352 5.678 -18.721 1.00 90.12 112 VAL A N 1
ATOM 867 C CA . VAL A 1 112 ? 22.750 4.346 -18.537 1.00 90.12 112 VAL A CA 1
ATOM 868 C C . VAL A 1 112 ? 22.983 3.838 -17.115 1.00 90.12 112 VAL A C 1
ATOM 870 O O . VAL A 1 112 ? 22.048 3.335 -16.495 1.00 90.12 112 VAL A O 1
ATOM 873 N N . ASP A 1 113 ? 24.166 4.067 -16.543 1.00 89.88 113 ASP A N 1
ATOM 874 C CA . ASP A 1 113 ? 24.434 3.769 -15.126 1.00 89.88 113 ASP A CA 1
ATOM 875 C C . ASP A 1 113 ? 23.471 4.515 -14.187 1.00 89.88 113 ASP A C 1
ATOM 877 O O . ASP A 1 113 ? 22.966 3.953 -13.211 1.00 89.88 113 ASP A O 1
ATOM 881 N N . GLY A 1 114 ? 23.165 5.780 -14.496 1.00 90.50 114 GLY A N 1
ATOM 882 C CA . GLY A 1 114 ? 22.171 6.562 -13.762 1.00 90.50 114 GLY A CA 1
ATOM 883 C C . GLY A 1 114 ? 20.766 5.954 -13.829 1.00 90.50 114 GLY A C 1
ATOM 884 O O . GLY A 1 114 ? 20.051 5.955 -12.825 1.00 90.50 114 GLY A O 1
ATOM 885 N N . MET A 1 115 ? 20.388 5.387 -14.978 1.00 90.69 115 MET A N 1
ATOM 886 C CA . MET A 1 115 ? 19.118 4.677 -15.141 1.00 90.69 115 MET A CA 1
ATOM 887 C C . MET A 1 115 ? 19.061 3.400 -14.287 1.00 90.69 115 MET A C 1
ATOM 889 O O . MET A 1 115 ? 18.107 3.205 -13.532 1.00 90.69 115 MET A O 1
ATOM 893 N N . TRP A 1 116 ? 20.125 2.592 -14.280 1.00 90.44 116 TRP A N 1
ATOM 894 C CA . TRP A 1 116 ? 20.233 1.433 -13.381 1.00 90.44 116 TRP A CA 1
ATOM 895 C C . TRP A 1 116 ? 20.132 1.814 -11.899 1.00 90.44 116 TRP A C 1
ATOM 897 O O . TRP A 1 116 ? 19.537 1.094 -11.096 1.00 90.44 116 TRP A O 1
ATOM 907 N N . LEU A 1 117 ? 20.675 2.970 -11.511 1.00 93.25 117 LEU A N 1
ATOM 908 C CA . LEU A 1 117 ? 20.584 3.444 -10.131 1.00 93.25 117 LEU A CA 1
ATOM 909 C C . LEU A 1 117 ? 19.141 3.794 -9.727 1.00 93.25 117 LEU A C 1
ATOM 911 O O . LEU A 1 117 ? 18.739 3.532 -8.588 1.00 93.25 117 LEU A O 1
ATOM 915 N N . ILE A 1 118 ? 18.373 4.388 -10.646 1.00 91.69 118 ILE A N 1
ATOM 916 C CA . ILE A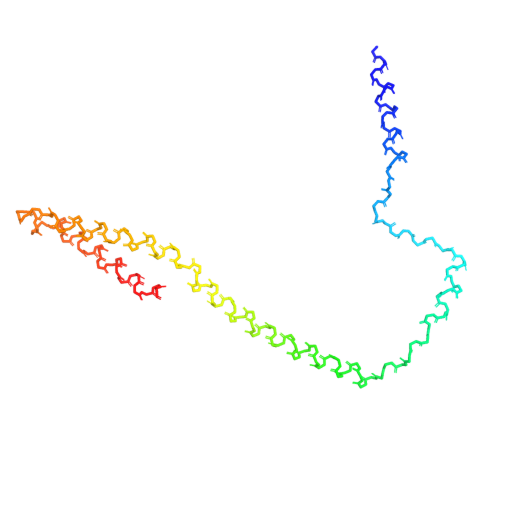 1 118 ? 16.957 4.725 -10.441 1.00 91.69 118 ILE A CA 1
ATOM 917 C C . ILE A 1 118 ? 16.124 3.450 -10.320 1.00 91.69 118 ILE A C 1
ATOM 919 O O . ILE A 1 118 ? 15.323 3.350 -9.392 1.00 91.69 118 ILE A O 1
ATOM 923 N N . GLU A 1 119 ? 16.352 2.476 -11.199 1.00 92.00 119 GLU A N 1
ATOM 924 C CA . GLU A 1 119 ? 15.695 1.165 -11.170 1.00 92.00 119 GLU A CA 1
ATOM 925 C C . GLU A 1 119 ? 15.897 0.467 -9.823 1.00 92.00 119 GLU A C 1
ATOM 927 O O . GLU A 1 119 ? 14.928 0.111 -9.144 1.00 92.00 119 GLU A O 1
ATOM 932 N N . ARG A 1 120 ? 17.147 0.410 -9.353 1.00 92.94 120 ARG A N 1
ATOM 933 C CA . ARG A 1 120 ? 17.478 -0.221 -8.074 1.00 92.94 120 ARG A CA 1
ATOM 934 C C . ARG A 1 120 ? 16.824 0.493 -6.894 1.00 92.94 120 ARG A C 1
ATOM 936 O O . ARG A 1 120 ? 16.380 -0.145 -5.939 1.00 92.94 120 ARG A O 1
ATOM 943 N N . LYS A 1 121 ? 16.757 1.827 -6.944 1.00 93.88 121 LYS A N 1
ATOM 944 C CA . LYS A 1 121 ? 16.073 2.624 -5.918 1.00 93.88 121 LYS A CA 1
ATOM 945 C C . LYS A 1 121 ? 14.564 2.377 -5.941 1.00 93.88 121 LYS A C 1
ATOM 947 O O . LYS A 1 121 ? 13.966 2.271 -4.875 1.00 93.88 121 LYS A O 1
ATOM 952 N N . LEU A 1 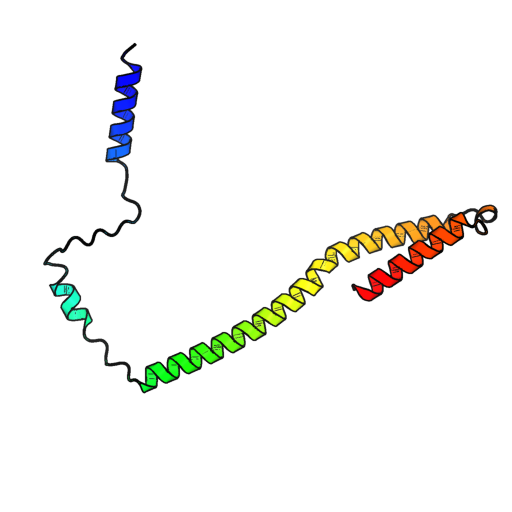122 ? 13.964 2.267 -7.126 1.00 92.12 122 LEU A N 1
ATOM 953 C CA . LEU A 1 122 ? 12.543 1.968 -7.280 1.00 92.12 122 LEU A CA 1
ATOM 954 C C . LEU A 1 122 ? 12.206 0.582 -6.715 1.00 92.12 122 LEU A C 1
ATOM 956 O O . LEU A 1 122 ? 11.270 0.478 -5.924 1.00 92.12 122 LEU A O 1
ATOM 960 N N . ARG A 1 123 ? 13.006 -0.450 -7.024 1.00 92.62 123 ARG A N 1
ATOM 961 C CA . ARG A 1 123 ? 12.851 -1.787 -6.421 1.00 92.62 123 ARG A CA 1
ATOM 962 C C . ARG A 1 123 ? 12.943 -1.756 -4.902 1.00 92.62 123 ARG A C 1
ATOM 964 O O . ARG A 1 123 ? 12.065 -2.291 -4.240 1.00 92.62 123 ARG A O 1
ATOM 971 N N . SER A 1 124 ? 13.943 -1.066 -4.355 1.00 94.69 124 SER A N 1
ATOM 972 C CA . SER A 1 124 ? 14.104 -0.952 -2.901 1.00 94.69 124 SER A CA 1
ATOM 973 C C . SER A 1 124 ? 12.902 -0.287 -2.218 1.00 94.69 124 SER A C 1
ATOM 975 O O . SER A 1 124 ? 12.566 -0.660 -1.098 1.00 94.69 124 SER A O 1
ATOM 977 N N . ILE A 1 125 ? 12.247 0.680 -2.870 1.00 92.62 125 ILE A N 1
ATOM 978 C CA . ILE A 1 125 ? 11.023 1.303 -2.344 1.00 92.62 125 ILE A CA 1
ATOM 979 C C . ILE A 1 125 ? 9.850 0.317 -2.404 1.00 92.62 125 ILE A C 1
ATOM 981 O O . ILE A 1 125 ? 9.106 0.203 -1.436 1.00 92.62 125 ILE A O 1
ATOM 985 N N . LEU A 1 126 ? 9.692 -0.412 -3.512 1.00 91.00 126 LEU A N 1
ATOM 986 C CA . LEU A 1 126 ? 8.618 -1.398 -3.663 1.00 91.00 126 LEU A CA 1
ATOM 987 C C . LEU A 1 126 ? 8.750 -2.560 -2.669 1.00 91.00 126 LEU A C 1
ATOM 989 O O . LEU A 1 126 ? 7.745 -2.972 -2.102 1.00 91.00 126 LEU A O 1
ATOM 993 N N . GLU A 1 127 ? 9.969 -3.034 -2.405 1.00 90.31 127 GLU A N 1
ATOM 994 C CA . GLU A 1 127 ? 10.250 -4.058 -1.385 1.00 90.31 127 GLU A CA 1
ATOM 995 C C . GLU A 1 127 ? 9.956 -3.584 0.045 1.00 90.31 127 GLU A C 1
ATOM 997 O O . GLU A 1 127 ? 9.664 -4.398 0.914 1.00 90.31 127 GLU A O 1
ATOM 1002 N N . ALA A 1 128 ? 10.053 -2.278 0.309 1.00 90.06 128 ALA A N 1
ATOM 1003 C CA . ALA A 1 128 ? 9.752 -1.713 1.622 1.00 90.06 128 ALA A CA 1
ATOM 1004 C C . ALA A 1 128 ? 8.249 -1.457 1.837 1.00 90.06 128 ALA A C 1
ATOM 1006 O O . ALA A 1 128 ? 7.788 -1.449 2.979 1.00 90.06 128 ALA A O 1
ATOM 1007 N N . GLU A 1 129 ? 7.500 -1.199 0.761 1.00 86.06 129 GLU A N 1
ATOM 1008 C CA . GLU A 1 129 ? 6.085 -0.806 0.810 1.00 86.06 129 GLU A CA 1
ATOM 1009 C C . GLU A 1 129 ? 5.096 -1.956 0.540 1.00 86.06 129 GLU A C 1
ATOM 1011 O O . GLU A 1 129 ? 3.926 -1.827 0.918 1.00 86.06 129 GLU A O 1
ATOM 1016 N N . GLY A 1 130 ? 5.532 -3.038 -0.121 1.00 75.44 130 GLY A N 1
ATOM 1017 C CA . GLY A 1 130 ? 4.740 -4.246 -0.418 1.00 75.44 130 GLY A CA 1
ATOM 1018 C C . GLY A 1 130 ? 4.909 -5.359 0.609 1.00 75.44 130 GLY A C 1
ATOM 1019 O O . GLY A 1 130 ? 3.885 -6.012 0.926 1.00 75.44 130 GLY A O 1
#

Radius of gyration: 36.09 Å; chains: 1; bounding box: 84×52×68 Å

Secondary structure (DSSP, 8-state):
--HHHHHHHHHHHHHHHT----S-------HHHHHHHSGGG-S----HHHHHHHHHHHHHHHHHHHHHHHHHHHHHHHHHTHHHHHHHHHHHHHHHHHHHT--TTTTTSHHHHHHHHHHHHHHHHHHHH-

pLDDT: mean 78.04, std 18.7, range [35.97, 96.94]

Sequence (130 aa):
MDDKARRAEELLEERSRNRKPNGHTTVDEDPAAAERSADAGSAPPVTADENLAALQRMAADFANYRKRNDAERADFARFAKADLIAKLLDILDAYDRALATIPEDLKSSSWVDGMWLIERKLRSILEAEG